Protein AF-A0A2C9D2W1-F1 (afdb_monomer)

Mean predicted aligned error: 13.31 Å

pLDDT: mean 81.54, std 17.99, range [37.81, 98.38]

Organism: NCBI:txid1482074

Secondary structure (DSSP, 8-state):
-----GGGBS-SB-TTT-SBPEEEEEEEETTEEEEESSHHHHHHHHHHHHHHHHHHHS-GGG----PPPPGGGS--------TT---------

Nearest PDB structures (foldseek):
  7d0o-assembly1_A  TM=4.968E-01  e=2.466E+00  Homo sapiens
  2d8x-assembly1_A  TM=4.164E-01  e=2.300E+00  Homo sapiens
  9ewy-assembly1_A  TM=3.722E-01  e=9.289E+00  Homo sapiens

Structure (mmCIF, N/CA/C/O backbone):
data_AF-A0A2C9D2W1-F1
#
_entry.id   AF-A0A2C9D2W1-F1
#
loop_
_atom_site.group_PDB
_atom_site.id
_atom_site.type_symbol
_atom_site.label_atom_id
_atom_site.label_alt_id
_atom_site.label_comp_id
_atom_site.label_asym_id
_atom_site.label_entity_id
_atom_site.label_seq_id
_atom_site.pdbx_PDB_ins_code
_atom_site.Cartn_x
_atom_site.Cartn_y
_atom_site.Cartn_z
_atom_site.occupancy
_atom_site.B_iso_or_equiv
_atom_site.auth_seq_id
_atom_site.auth_comp_id
_atom_site.auth_asym_id
_atom_site.auth_atom_id
_atom_site.pdbx_PDB_model_num
ATOM 1 N N . MET A 1 1 ? 3.628 -14.821 12.376 1.00 54.53 1 MET A N 1
ATOM 2 C CA . MET A 1 1 ? 3.973 -13.548 11.712 1.00 54.53 1 MET A CA 1
ATOM 3 C C . MET A 1 1 ? 3.935 -13.804 10.215 1.00 54.53 1 MET A C 1
ATOM 5 O O . ME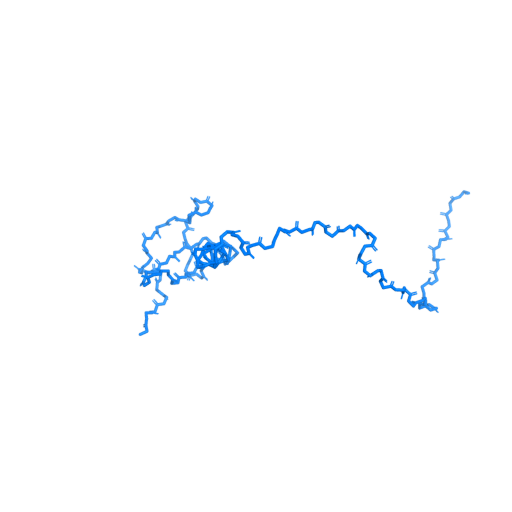T A 1 1 ? 4.773 -14.576 9.762 1.00 54.53 1 MET A O 1
ATOM 9 N N . PRO A 1 2 ? 2.945 -13.287 9.470 1.00 65.19 2 PRO A N 1
ATOM 10 C CA . PRO A 1 2 ? 2.946 -13.419 8.017 1.00 65.19 2 PRO A CA 1
ATOM 11 C C . PRO A 1 2 ? 4.155 -12.666 7.451 1.00 65.19 2 PRO A C 1
ATOM 13 O O . PRO A 1 2 ? 4.387 -11.503 7.784 1.00 65.19 2 PRO A O 1
ATOM 16 N N . ARG A 1 3 ? 4.973 -13.369 6.668 1.00 81.62 3 ARG A N 1
ATOM 17 C CA . ARG A 1 3 ? 6.144 -12.807 5.991 1.00 81.62 3 ARG A CA 1
ATOM 18 C C . ARG A 1 3 ? 5.666 -12.123 4.715 1.00 81.62 3 ARG A C 1
ATOM 20 O O . ARG A 1 3 ? 4.861 -12.698 3.992 1.00 81.62 3 ARG A O 1
ATOM 27 N N . LEU A 1 4 ? 6.167 -10.918 4.445 1.00 88.12 4 LEU A N 1
ATOM 28 C CA . LEU A 1 4 ? 5.982 -10.283 3.143 1.00 88.12 4 LEU A CA 1
ATOM 29 C C . LEU A 1 4 ? 6.814 -11.068 2.128 1.00 88.12 4 LEU A C 1
ATOM 31 O O . LEU A 1 4 ? 8.039 -10.952 2.100 1.00 88.12 4 LEU A O 1
ATOM 35 N N . ASP A 1 5 ? 6.138 -11.931 1.381 1.00 91.88 5 ASP A N 1
ATOM 36 C CA . ASP A 1 5 ? 6.720 -12.748 0.327 1.00 91.88 5 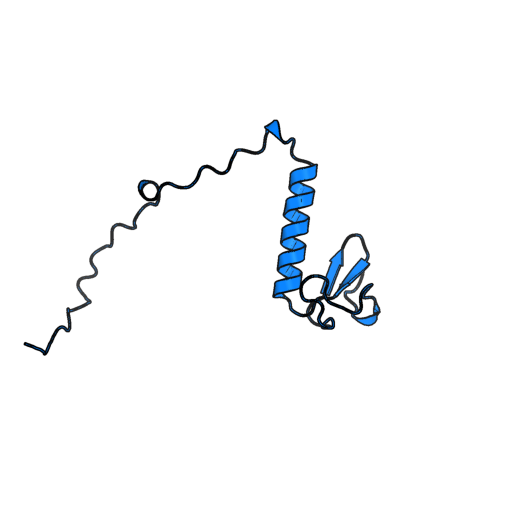ASP A CA 1
ATOM 37 C C . ASP A 1 5 ? 6.061 -12.378 -0.998 1.00 91.88 5 ASP A C 1
ATOM 39 O O . ASP A 1 5 ? 4.836 -12.322 -1.105 1.00 91.88 5 ASP A O 1
ATOM 43 N N . PHE A 1 6 ? 6.888 -12.130 -2.007 1.00 93.75 6 PHE A N 1
ATOM 44 C CA . PHE A 1 6 ? 6.427 -11.814 -3.348 1.00 93.75 6 PHE A CA 1
ATOM 45 C C . PHE A 1 6 ? 5.616 -12.968 -3.943 1.00 93.75 6 PHE A C 1
ATOM 47 O O . PHE A 1 6 ? 4.585 -12.734 -4.564 1.00 93.75 6 PHE A O 1
ATOM 54 N N . ALA A 1 7 ? 6.014 -14.215 -3.674 1.00 93.44 7 ALA A N 1
ATOM 55 C CA . ALA A 1 7 ? 5.293 -15.396 -4.146 1.00 93.44 7 ALA A CA 1
ATOM 56 C C . ALA A 1 7 ? 3.905 -15.562 -3.500 1.00 93.44 7 ALA A C 1
ATOM 58 O O . ALA A 1 7 ? 3.069 -16.292 -4.026 1.00 93.44 7 ALA A O 1
ATOM 59 N N . ALA A 1 8 ? 3.657 -14.890 -2.373 1.00 93.62 8 ALA A N 1
ATOM 60 C CA . ALA A 1 8 ? 2.370 -14.889 -1.687 1.00 93.62 8 ALA A CA 1
ATOM 61 C C . ALA A 1 8 ? 1.463 -13.721 -2.115 1.00 93.62 8 ALA A C 1
ATOM 63 O O . ALA A 1 8 ? 0.397 -13.543 -1.526 1.00 93.62 8 ALA A O 1
ATOM 64 N N . CYS A 1 9 ? 1.873 -12.905 -3.096 1.00 95.69 9 CYS A N 1
ATOM 65 C CA . CYS A 1 9 ? 1.045 -11.808 -3.585 1.00 95.69 9 CYS A CA 1
ATOM 66 C C . CYS A 1 9 ? -0.249 -12.342 -4.196 1.00 95.69 9 CYS A C 1
ATOM 68 O O . CYS A 1 9 ? -0.228 -13.165 -5.106 1.00 95.69 9 CYS A O 1
ATOM 70 N N . ILE A 1 10 ? -1.382 -11.806 -3.749 1.00 96.88 10 ILE A N 1
ATOM 71 C CA . ILE A 1 10 ? -2.697 -12.151 -4.303 1.00 96.88 10 ILE A CA 1
ATOM 72 C C . ILE A 1 10 ? -2.939 -11.545 -5.694 1.00 96.88 10 ILE A C 1
ATOM 74 O O . ILE A 1 10 ? -3.987 -11.773 -6.296 1.00 96.88 10 ILE A O 1
ATOM 78 N N . ASN A 1 11 ? -2.015 -10.712 -6.179 1.00 97.00 11 ASN A N 1
ATOM 79 C CA . ASN A 1 11 ? -2.138 -9.963 -7.419 1.00 97.00 11 ASN A CA 1
ATOM 80 C C . ASN A 1 11 ? -0.814 -9.905 -8.194 1.00 97.00 11 ASN A C 1
ATOM 82 O O . ASN A 1 11 ? 0.238 -9.638 -7.618 1.00 97.00 11 ASN A O 1
ATOM 86 N N . ASP A 1 12 ? -0.908 -10.038 -9.519 1.00 97.62 12 ASP A N 1
ATOM 87 C CA . ASP A 1 12 ? 0.234 -9.918 -10.443 1.00 97.62 12 ASP A CA 1
ATOM 88 C C . ASP A 1 12 ? 0.479 -8.472 -10.908 1.00 97.62 12 ASP A C 1
ATOM 90 O O . ASP A 1 12 ? 1.556 -8.106 -11.385 1.00 97.62 12 ASP A O 1
ATOM 94 N N . VAL A 1 13 ? -0.547 -7.628 -10.790 1.00 98.00 13 VAL A N 1
ATOM 95 C CA . VAL A 1 13 ? -0.575 -6.268 -11.332 1.00 98.00 13 VAL A CA 1
ATOM 96 C C . VAL A 1 13 ? -0.955 -5.278 -10.237 1.00 98.00 13 VAL A C 1
ATOM 98 O O . VAL A 1 13 ? -1.850 -5.531 -9.429 1.00 98.00 13 VAL A O 1
ATOM 101 N N . CYS A 1 14 ? -0.275 -4.132 -10.211 1.00 97.62 14 CYS A N 1
ATOM 102 C CA . CYS A 1 14 ? -0.505 -3.062 -9.256 1.00 97.62 14 CYS A CA 1
ATOM 103 C C . CYS A 1 14 ? -1.927 -2.492 -9.4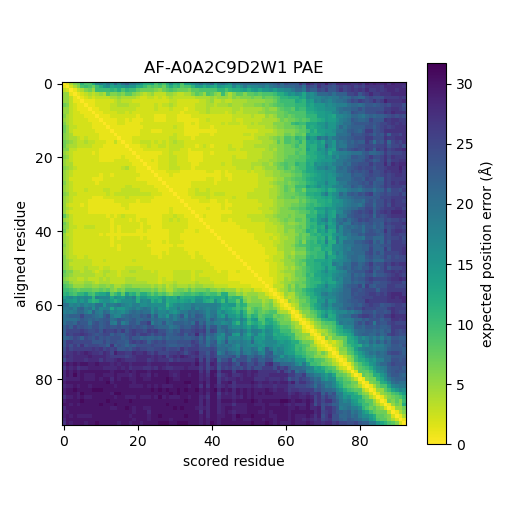12 1.00 97.62 14 CYS A C 1
ATOM 105 O O . CYS A 1 14 ? -2.279 -2.033 -10.501 1.00 97.62 14 CYS A O 1
ATOM 107 N N . PRO A 1 15 ? -2.719 -2.421 -8.327 1.00 96.31 15 PRO A N 1
ATOM 108 C CA . PRO A 1 15 ? -4.102 -1.946 -8.385 1.00 96.31 15 PRO A CA 1
ATOM 109 C C . PRO A 1 15 ? -4.231 -0.441 -8.669 1.00 96.31 15 PRO A C 1
ATOM 111 O O . PRO A 1 15 ? -5.321 0.019 -8.992 1.00 96.31 15 PRO A O 1
ATOM 114 N N . ILE A 1 16 ? -3.142 0.329 -8.539 1.00 95.69 16 ILE A N 1
ATOM 115 C CA . ILE A 1 16 ? -3.139 1.777 -8.797 1.00 95.69 16 ILE A CA 1
ATOM 116 C C . ILE A 1 16 ? -2.717 2.086 -10.236 1.00 95.69 16 ILE A C 1
ATOM 118 O O . ILE A 1 16 ? -3.407 2.831 -10.924 1.00 95.69 16 ILE A O 1
ATOM 122 N N . SER A 1 17 ? -1.592 1.530 -10.700 1.00 96.56 17 SER A N 1
ATOM 123 C CA . SER A 1 17 ? -1.030 1.867 -12.017 1.00 96.56 17 SER A CA 1
ATOM 124 C C . SER A 1 17 ? -1.366 0.887 -13.135 1.00 96.56 17 SER A C 1
ATOM 126 O O . SER A 1 17 ? -1.198 1.235 -14.302 1.00 96.56 17 SER A O 1
ATOM 128 N N . GLY A 1 18 ? -1.785 -0.341 -12.817 1.00 97.00 18 GLY A N 1
ATOM 129 C CA . GLY A 1 18 ? -1.970 -1.397 -13.813 1.00 97.00 18 GLY A CA 1
ATOM 130 C C . GLY A 1 18 ? -0.663 -2.002 -14.349 1.00 97.00 18 GLY A C 1
ATOM 131 O O . GLY A 1 18 ? -0.699 -2.765 -15.311 1.00 97.00 18 GLY A O 1
ATOM 132 N N . ARG A 1 19 ? 0.495 -1.683 -13.751 1.00 97.31 19 ARG A N 1
ATOM 133 C CA . ARG A 1 19 ? 1.811 -2.252 -14.112 1.00 97.31 19 ARG A CA 1
ATOM 134 C C . ARG A 1 19 ? 2.187 -3.440 -13.216 1.00 97.31 19 ARG A C 1
ATOM 136 O O . ARG A 1 19 ? 1.621 -3.547 -12.128 1.00 97.31 19 ARG A O 1
ATOM 143 N N . PRO A 1 20 ? 3.114 -4.325 -13.631 1.00 98.00 20 PRO A N 1
ATOM 144 C CA . PRO A 1 20 ? 3.527 -5.474 -12.825 1.00 98.00 20 PRO A CA 1
ATOM 145 C C . PRO A 1 20 ? 3.986 -5.086 -11.416 1.00 98.00 20 PRO A C 1
ATOM 147 O O . PRO A 1 20 ? 4.547 -4.007 -11.203 1.00 98.00 20 PRO A O 1
ATOM 150 N N . VAL A 1 21 ? 3.734 -5.968 -10.454 1.00 97.62 21 VAL A N 1
ATOM 151 C CA . VAL A 1 21 ? 4.145 -5.764 -9.061 1.00 97.62 21 VAL A CA 1
ATOM 152 C C . VAL A 1 21 ? 5.657 -5.932 -8.876 1.00 97.62 21 VAL A C 1
ATOM 154 O O . VAL A 1 21 ? 6.307 -6.695 -9.587 1.00 97.62 21 VAL A O 1
ATOM 157 N N . SER A 1 22 ? 6.214 -5.224 -7.895 1.00 96.62 22 SER A N 1
ATOM 158 C CA . SER A 1 22 ? 7.621 -5.285 -7.499 1.00 96.62 22 SER A CA 1
ATOM 159 C C . SER A 1 22 ? 7.776 -5.991 -6.144 1.00 96.62 22 SER A C 1
ATOM 161 O O . SER A 1 22 ? 6.977 -5.736 -5.235 1.00 96.62 22 SER A O 1
ATOM 163 N N . PRO A 1 23 ? 8.816 -6.828 -5.954 1.00 95.50 23 PRO A N 1
ATOM 164 C CA . PRO A 1 23 ? 9.098 -7.483 -4.674 1.00 95.50 23 PRO A CA 1
ATOM 165 C C . PRO A 1 23 ? 9.437 -6.506 -3.539 1.00 95.50 23 PRO A C 1
ATOM 167 O O . PRO A 1 23 ? 9.286 -6.860 -2.372 1.00 95.50 23 PRO A O 1
ATOM 170 N N . ASP A 1 24 ? 9.835 -5.272 -3.856 1.00 95.75 24 ASP A N 1
ATOM 171 C CA . ASP A 1 24 ? 10.194 -4.253 -2.858 1.00 95.75 24 ASP A CA 1
ATOM 172 C C . ASP A 1 24 ? 8.987 -3.435 -2.365 1.00 95.75 24 ASP A C 1
ATOM 174 O O . ASP A 1 24 ? 9.078 -2.671 -1.399 1.00 95.75 24 ASP A O 1
ATOM 178 N N . ALA A 1 25 ? 7.833 -3.577 -3.018 1.00 97.06 25 ALA A N 1
ATOM 179 C CA . ALA A 1 25 ? 6.648 -2.767 -2.772 1.00 97.06 25 ALA A CA 1
ATOM 180 C C . ALA A 1 25 ? 5.456 -3.644 -2.369 1.00 97.06 25 ALA A C 1
ATOM 182 O O . ALA A 1 25 ? 4.430 -3.679 -3.041 1.00 97.06 25 ALA A O 1
ATOM 183 N N . LEU A 1 26 ? 5.598 -4.341 -1.238 1.00 97.25 26 LEU A N 1
ATOM 184 C CA . LEU A 1 26 ? 4.581 -5.236 -0.677 1.00 97.25 26 LEU A CA 1
ATOM 185 C C . LEU A 1 26 ? 3.930 -4.652 0.577 1.00 97.25 26 LEU A C 1
ATOM 187 O O . LEU A 1 26 ? 4.590 -3.973 1.370 1.00 97.25 26 LEU A O 1
ATOM 191 N N . ALA A 1 27 ? 2.653 -4.959 0.791 1.00 96.69 27 ALA A N 1
ATOM 192 C CA . ALA A 1 27 ? 1.943 -4.674 2.034 1.00 96.69 27 ALA A CA 1
ATOM 193 C C . ALA A 1 27 ? 1.076 -5.857 2.469 1.00 96.69 27 ALA A C 1
ATOM 195 O O . ALA A 1 27 ? 0.561 -6.602 1.641 1.00 96.69 27 ALA A O 1
ATOM 196 N N . LEU A 1 28 ? 0.878 -5.990 3.781 1.00 95.75 28 LEU A N 1
ATOM 197 C CA . LEU A 1 28 ? -0.095 -6.921 4.336 1.00 95.75 28 LEU A CA 1
ATOM 198 C C . LEU A 1 28 ? -1.448 -6.214 4.472 1.00 95.75 28 LEU A C 1
ATOM 200 O O . LEU A 1 28 ? -1.553 -5.196 5.157 1.00 95.75 28 LEU A O 1
ATOM 204 N N . TYR A 1 29 ? -2.489 -6.767 3.863 1.00 94.94 29 TYR A N 1
ATOM 205 C CA . TYR A 1 29 ? -3.851 -6.259 3.945 1.00 94.94 29 TYR A CA 1
ATOM 206 C C . TYR A 1 29 ? -4.807 -7.388 4.318 1.00 94.94 29 TYR A C 1
ATOM 208 O O . TYR A 1 29 ? -4.956 -8.358 3.586 1.00 94.94 29 TYR A O 1
ATOM 216 N N . ARG A 1 30 ? -5.457 -7.270 5.485 1.00 93.25 30 ARG A N 1
ATOM 217 C CA . ARG A 1 30 ? -6.419 -8.266 6.005 1.00 93.25 30 ARG A CA 1
ATOM 218 C C . ARG A 1 30 ? -5.892 -9.714 6.024 1.00 93.25 30 ARG A C 1
ATOM 220 O O . ARG A 1 30 ? -6.666 -10.649 5.881 1.00 93.25 30 ARG A O 1
ATOM 227 N N . GLY A 1 31 ? -4.590 -9.883 6.258 1.00 94.00 31 GLY A N 1
ATOM 228 C CA . GLY A 1 31 ? -3.924 -11.190 6.316 1.00 94.00 31 GLY A CA 1
ATOM 229 C C . GLY A 1 31 ? -3.303 -11.649 4.996 1.00 94.00 31 GLY A C 1
ATOM 230 O O . GLY A 1 31 ? -2.506 -12.579 5.017 1.00 94.00 31 GLY A O 1
ATOM 231 N N . GLU A 1 32 ? -3.587 -10.955 3.897 1.00 95.44 32 GLU A N 1
ATOM 232 C CA . GLU A 1 32 ? -3.084 -11.267 2.560 1.00 95.44 32 GLU A CA 1
ATOM 233 C C . GLU A 1 32 ? -1.935 -10.338 2.161 1.00 95.44 32 GLU A C 1
ATOM 235 O O . GLU A 1 32 ? -1.875 -9.187 2.606 1.00 95.44 32 GLU A O 1
ATOM 240 N N . VAL A 1 33 ? -1.025 -10.812 1.308 1.00 96.81 33 VAL A N 1
ATOM 241 C CA . VAL A 1 33 ? 0.049 -9.978 0.747 1.00 96.81 33 VAL A CA 1
ATOM 242 C C . VAL A 1 33 ? -0.435 -9.348 -0.555 1.00 96.81 33 VAL A C 1
ATOM 244 O O . VAL A 1 33 ? -0.881 -10.042 -1.463 1.00 96.81 33 VAL A O 1
ATOM 247 N N . VAL A 1 34 ? -0.331 -8.025 -0.656 1.00 97.38 34 VAL A 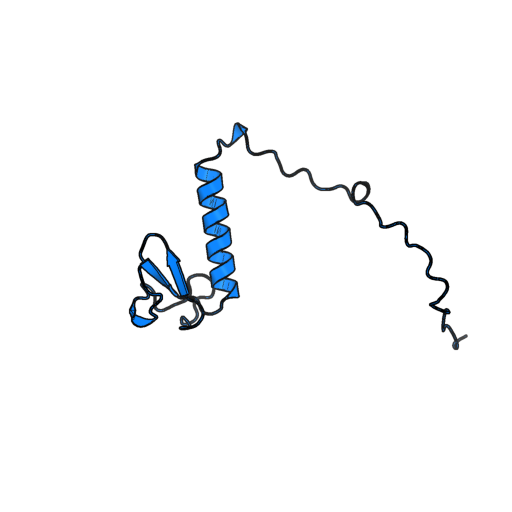N 1
ATOM 248 C CA . VAL A 1 34 ? -0.679 -7.249 -1.852 1.00 97.38 34 VAL A CA 1
ATOM 249 C C . VAL A 1 34 ? 0.579 -6.590 -2.401 1.00 97.38 34 VAL A C 1
ATOM 251 O O . VAL A 1 34 ? 1.310 -5.922 -1.661 1.00 97.38 34 VAL A O 1
ATOM 254 N N . GLY A 1 35 ? 0.815 -6.766 -3.699 1.00 97.75 35 GLY A N 1
ATOM 255 C CA . GLY A 1 35 ? 1.944 -6.186 -4.415 1.00 97.75 35 GLY A CA 1
ATOM 256 C C . GLY A 1 35 ? 1.608 -4.868 -5.110 1.00 97.75 35 GLY A C 1
ATOM 257 O O . GLY A 1 35 ? 0.498 -4.657 -5.611 1.00 97.75 35 GLY A O 1
ATOM 258 N N . PHE A 1 36 ? 2.600 -3.985 -5.189 1.00 98.38 36 PHE A N 1
ATOM 259 C CA . PHE A 1 36 ? 2.540 -2.706 -5.888 1.00 98.38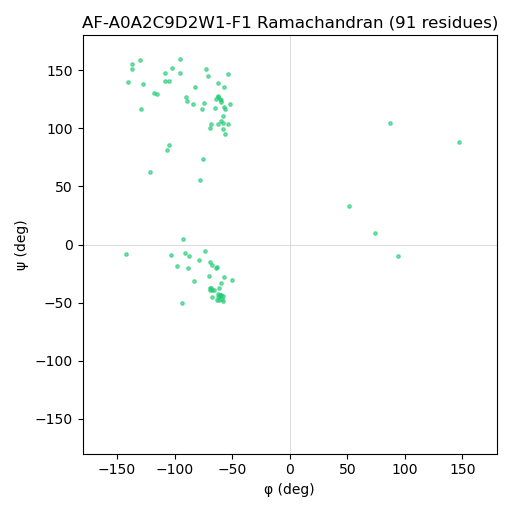 36 PHE A CA 1
ATOM 260 C C . PHE A 1 36 ? 3.749 -2.551 -6.798 1.00 98.38 36 PHE A C 1
ATOM 262 O O . PHE A 1 36 ? 4.776 -3.188 -6.611 1.00 98.38 36 PHE A O 1
ATOM 269 N N . GLU A 1 37 ? 3.638 -1.684 -7.796 1.00 97.75 37 GLU A N 1
ATOM 270 C CA . GLU A 1 37 ? 4.774 -1.368 -8.661 1.00 97.75 37 GLU A CA 1
ATOM 271 C C . GLU A 1 37 ? 5.855 -0.571 -7.905 1.00 97.75 37 GLU A C 1
ATOM 273 O O . GLU A 1 37 ? 7.047 -0.795 -8.089 1.00 97.75 37 GLU A O 1
ATOM 278 N N . THR A 1 38 ? 5.441 0.364 -7.042 1.00 97.88 38 THR A N 1
ATOM 279 C CA . THR A 1 38 ? 6.336 1.254 -6.292 1.00 97.88 38 THR A CA 1
ATOM 280 C C . THR A 1 38 ? 5.893 1.382 -4.839 1.00 97.88 38 THR A C 1
ATOM 282 O O . THR A 1 38 ? 4.710 1.239 -4.512 1.00 97.88 38 THR A O 1
ATOM 285 N N . THR A 1 39 ? 6.837 1.715 -3.957 1.00 97.94 39 THR A N 1
ATOM 286 C CA . THR A 1 39 ? 6.543 2.026 -2.550 1.00 97.94 39 THR A CA 1
ATOM 287 C C . THR A 1 39 ? 5.587 3.211 -2.416 1.00 97.94 39 THR A C 1
ATOM 289 O O . THR A 1 39 ? 4.722 3.185 -1.551 1.00 97.94 39 THR A O 1
ATOM 292 N N . GLY A 1 40 ? 5.645 4.190 -3.325 1.00 98.25 40 GLY A N 1
ATOM 293 C CA . GLY A 1 40 ? 4.689 5.302 -3.361 1.00 98.25 40 GLY A CA 1
ATOM 294 C C . GLY A 1 40 ? 3.239 4.847 -3.563 1.00 98.25 40 GLY A C 1
ATOM 295 O O . GLY A 1 40 ? 2.351 5.289 -2.838 1.00 98.25 40 GLY A O 1
ATOM 296 N N . HIS A 1 41 ? 2.986 3.912 -4.487 1.00 98.19 41 HIS A N 1
ATOM 297 C CA . HIS A 1 41 ? 1.647 3.338 -4.672 1.00 98.19 41 HIS A CA 1
ATOM 298 C C . HIS A 1 41 ? 1.208 2.493 -3.468 1.00 98.19 41 HIS A C 1
ATOM 300 O O . HIS A 1 41 ? 0.051 2.574 -3.052 1.00 98.19 41 HIS A O 1
ATOM 306 N N . ARG A 1 42 ? 2.127 1.726 -2.867 1.00 97.94 42 ARG A N 1
ATOM 307 C CA . ARG A 1 42 ? 1.860 0.998 -1.617 1.00 97.94 42 ARG A CA 1
ATOM 308 C C . ARG A 1 42 ? 1.426 1.957 -0.505 1.00 97.94 42 ARG A C 1
ATOM 310 O O . ARG A 1 42 ? 0.416 1.723 0.154 1.00 97.94 42 ARG A O 1
ATOM 317 N N . ASP A 1 43 ? 2.165 3.042 -0.309 1.00 97.94 43 ASP A N 1
ATOM 318 C CA . ASP A 1 43 ? 1.916 4.001 0.767 1.00 97.94 43 ASP A CA 1
ATOM 319 C C . ASP A 1 43 ? 0.611 4.775 0.531 1.00 97.94 43 ASP A C 1
ATOM 321 O O . ASP A 1 43 ? -0.165 4.979 1.466 1.00 97.94 43 ASP A O 1
ATOM 325 N N . GLN A 1 44 ? 0.304 5.115 -0.725 1.00 97.56 44 GLN A N 1
ATOM 326 C CA . GLN A 1 44 ? -0.986 5.692 -1.107 1.00 97.56 44 GLN A CA 1
ATOM 327 C C . GLN A 1 44 ? -2.152 4.752 -0.773 1.00 97.56 44 GLN A C 1
ATOM 329 O O . GLN A 1 44 ? -3.169 5.196 -0.235 1.00 97.56 44 GLN A O 1
ATOM 334 N N . PHE A 1 45 ? -2.010 3.455 -1.053 1.00 97.44 45 PHE A N 1
ATOM 335 C CA . PHE A 1 45 ? -3.009 2.455 -0.690 1.00 97.44 45 PHE A CA 1
ATOM 336 C C . PHE A 1 45 ? -3.189 2.353 0.830 1.00 97.44 45 PHE A C 1
ATOM 338 O O . PHE A 1 45 ? -4.318 2.416 1.315 1.00 97.44 45 PHE A O 1
ATOM 345 N N . LEU A 1 46 ? -2.098 2.260 1.597 1.00 96.94 46 LEU A N 1
ATOM 346 C CA . LEU A 1 46 ? -2.158 2.191 3.061 1.00 96.94 46 LEU A CA 1
ATOM 347 C C . LEU A 1 46 ? -2.826 3.434 3.663 1.00 96.94 46 LEU A C 1
ATOM 349 O O . LEU A 1 46 ? -3.689 3.307 4.532 1.00 96.94 46 LEU A O 1
ATOM 353 N N . ALA A 1 47 ? -2.487 4.625 3.165 1.00 97.06 47 ALA A N 1
ATOM 354 C CA . ALA A 1 47 ? -3.121 5.871 3.581 1.00 97.06 47 ALA A CA 1
ATOM 355 C C . ALA A 1 47 ? -4.631 5.868 3.289 1.00 97.06 47 ALA A C 1
ATOM 357 O O . ALA A 1 47 ? -5.423 6.245 4.153 1.00 97.06 47 ALA A O 1
ATOM 358 N N . ALA A 1 48 ? -5.043 5.391 2.111 1.00 96.56 48 ALA A N 1
ATOM 359 C CA . ALA A 1 48 ? -6.455 5.277 1.757 1.00 96.56 48 ALA A CA 1
ATOM 360 C C . ALA A 1 48 ? -7.204 4.307 2.688 1.00 96.56 48 ALA A C 1
ATOM 362 O O . ALA A 1 48 ? -8.269 4.655 3.197 1.00 96.56 48 ALA A O 1
ATOM 363 N N . ILE A 1 49 ? -6.633 3.132 2.983 1.00 96.00 49 ILE A N 1
ATOM 364 C CA . ILE A 1 49 ? -7.214 2.179 3.942 1.00 96.00 49 ILE A CA 1
ATOM 365 C C . ILE A 1 49 ? -7.378 2.821 5.320 1.00 96.00 49 ILE A C 1
ATOM 367 O O . ILE A 1 49 ? -8.459 2.738 5.900 1.00 96.00 49 ILE A O 1
ATOM 371 N N . LEU A 1 50 ? -6.348 3.504 5.827 1.00 94.19 50 LEU A N 1
ATOM 372 C CA . LEU A 1 50 ? -6.423 4.205 7.110 1.00 94.19 50 LEU A CA 1
ATOM 373 C C . LEU A 1 50 ? -7.542 5.250 7.119 1.00 94.19 50 LEU A C 1
ATOM 375 O O . LEU A 1 50 ? -8.311 5.304 8.080 1.00 94.19 50 LEU A O 1
ATOM 379 N N . MET A 1 51 ? -7.679 6.045 6.053 1.00 91.88 51 MET A N 1
ATOM 380 C CA . MET A 1 51 ? -8.764 7.021 5.931 1.00 91.88 51 MET A CA 1
ATOM 381 C C . MET A 1 51 ? -10.139 6.348 5.944 1.00 91.88 51 MET A C 1
ATOM 383 O O . MET A 1 51 ? -11.021 6.778 6.688 1.00 91.88 51 MET A O 1
ATOM 387 N N . PHE A 1 52 ? -10.328 5.286 5.159 1.00 92.06 52 PHE A N 1
ATOM 388 C CA . PHE A 1 52 ? -11.616 4.601 5.065 1.00 92.06 52 PHE A CA 1
ATOM 389 C C . PHE A 1 52 ? -11.998 3.897 6.366 1.00 92.06 52 PHE A C 1
ATOM 391 O O . PHE A 1 52 ? -13.129 4.051 6.822 1.00 92.06 52 PHE A O 1
ATOM 398 N N . GLU A 1 53 ? -11.079 3.169 6.999 1.00 93.38 53 GLU A N 1
ATOM 399 C CA . GLU A 1 53 ? -11.353 2.485 8.268 1.00 93.38 53 GLU A CA 1
ATOM 400 C C . GLU A 1 53 ? -11.613 3.500 9.397 1.00 93.38 53 GLU A C 1
ATOM 402 O O . GLU A 1 53 ? -12.562 3.341 10.167 1.00 93.38 53 GLU A O 1
ATOM 407 N N . SER A 1 54 ? -10.876 4.617 9.432 1.00 90.00 54 SER A N 1
ATOM 408 C CA . SER A 1 54 ? -11.145 5.708 10.386 1.00 90.00 54 SER A CA 1
ATOM 409 C C . SER A 1 54 ? -12.531 6.326 10.176 1.00 90.00 54 SER A C 1
ATOM 411 O O . SER A 1 54 ? -13.260 6.579 11.138 1.00 90.00 54 SER A O 1
ATOM 413 N N . ALA A 1 55 ? -12.926 6.540 8.918 1.00 89.44 55 ALA A N 1
ATOM 414 C CA . ALA A 1 55 ? -14.238 7.076 8.566 1.00 89.44 55 ALA A CA 1
ATOM 415 C C . ALA A 1 55 ? -15.386 6.091 8.839 1.00 89.44 55 ALA A C 1
ATOM 417 O O . ALA A 1 55 ? -16.504 6.526 9.092 1.00 89.44 55 ALA A O 1
ATOM 418 N N . ARG A 1 56 ? -15.136 4.775 8.814 1.00 90.06 56 ARG A N 1
ATOM 419 C CA . ARG A 1 56 ? -16.140 3.759 9.173 1.00 90.06 56 ARG A CA 1
ATOM 420 C C . ARG A 1 56 ? -16.472 3.765 10.663 1.00 90.06 56 ARG A C 1
ATOM 422 O 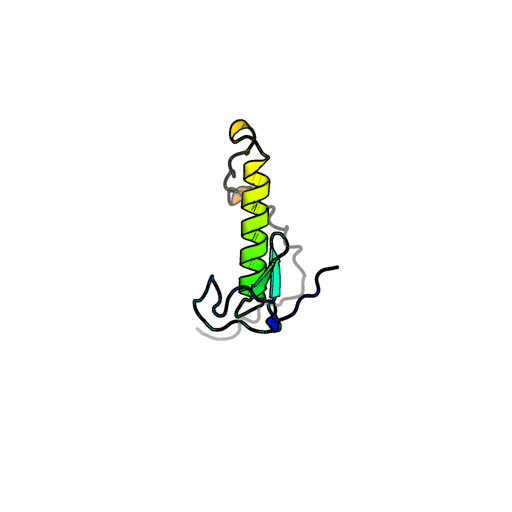O . ARG A 1 56 ? -17.621 3.525 11.019 1.00 90.06 56 ARG A O 1
ATOM 429 N N . ILE A 1 57 ? -15.476 3.999 11.517 1.00 89.06 57 ILE A N 1
ATOM 430 C CA . ILE A 1 57 ? -15.645 4.009 12.980 1.00 89.06 57 ILE A CA 1
ATOM 431 C C . ILE A 1 57 ? -16.165 5.374 13.456 1.00 89.06 57 ILE A C 1
ATOM 433 O O . ILE A 1 57 ? -16.912 5.453 14.429 1.00 89.06 57 ILE A O 1
ATOM 437 N N . THR A 1 58 ? -15.800 6.452 12.758 1.00 80.62 58 THR A N 1
ATOM 438 C CA . THR A 1 58 ? -16.212 7.813 13.116 1.00 80.62 58 THR A CA 1
ATOM 439 C C . THR A 1 58 ? -17.603 8.122 12.553 1.00 80.62 58 THR A C 1
ATOM 441 O O . THR A 1 58 ? -17.780 8.121 11.334 1.00 80.62 58 THR A O 1
ATOM 444 N N . PRO A 1 59 ? -18.607 8.451 13.384 1.00 77.62 59 PRO A N 1
ATOM 445 C CA . PRO A 1 59 ? -19.911 8.848 12.874 1.00 77.62 59 PRO A CA 1
ATOM 446 C C . PRO A 1 59 ? -19.785 10.131 12.046 1.00 77.62 59 PRO A C 1
ATOM 448 O O . PRO A 1 59 ? -19.088 11.075 12.420 1.00 77.62 59 PRO A O 1
ATOM 451 N N . ARG A 1 60 ? -20.501 10.197 10.916 1.00 73.88 60 ARG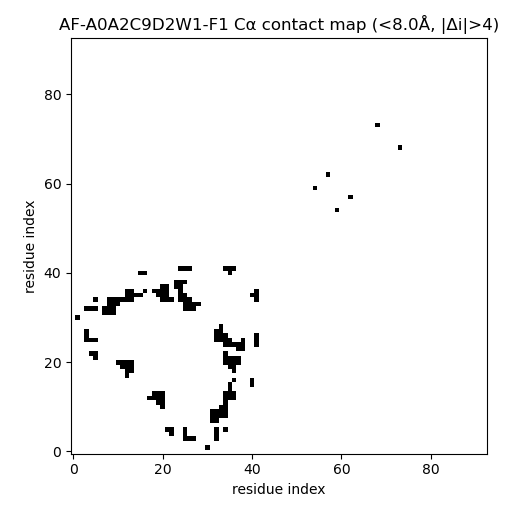 A N 1
ATOM 452 C CA . ARG A 1 60 ? -20.447 11.341 9.986 1.00 73.88 60 ARG A CA 1
ATOM 453 C C . ARG A 1 60 ? -20.791 12.677 10.654 1.00 73.88 60 ARG A C 1
ATOM 455 O O . ARG A 1 60 ? -20.290 13.709 10.224 1.00 73.88 60 ARG A O 1
ATOM 462 N N . SER A 1 61 ? -21.600 12.652 11.713 1.00 73.56 61 SER A N 1
ATOM 463 C CA . SER A 1 61 ? -21.932 13.822 12.536 1.00 73.56 61 SER A CA 1
ATOM 464 C C . SER A 1 61 ? -20.732 14.422 13.280 1.00 73.56 61 SER A C 1
ATOM 466 O O . SER A 1 61 ? -20.786 15.583 13.671 1.00 73.56 61 SER A O 1
ATOM 468 N N . GLN A 1 62 ? -19.655 13.657 13.472 1.00 69.88 62 GLN A N 1
ATOM 469 C CA . GLN A 1 62 ? -18.470 14.053 14.234 1.00 69.88 62 GLN A CA 1
ATOM 470 C C . GLN A 1 62 ? -17.278 14.437 13.344 1.00 69.88 62 GLN A C 1
ATOM 472 O O . GLN A 1 62 ? -16.289 14.987 13.834 1.00 69.88 62 GLN A O 1
ATOM 477 N N . VAL A 1 63 ? -17.365 14.204 12.030 1.00 68.88 63 VAL A N 1
ATOM 478 C CA . VAL A 1 63 ? -16.363 14.691 11.078 1.00 68.88 63 VAL A CA 1
ATOM 479 C C . VAL A 1 63 ? -16.475 16.213 11.020 1.00 68.88 63 VAL A C 1
ATOM 481 O O . VAL A 1 63 ? -17.404 16.757 10.422 1.00 68.88 63 VAL A O 1
ATOM 484 N N . ARG A 1 64 ? -15.536 16.919 11.660 1.00 67.50 64 ARG A N 1
ATOM 485 C CA . ARG A 1 64 ? -15.440 18.375 11.520 1.00 67.50 64 ARG A CA 1
ATOM 486 C C . ARG A 1 64 ? -15.185 18.676 10.040 1.00 67.50 64 ARG A C 1
ATOM 488 O O . ARG A 1 64 ? -14.235 18.117 9.488 1.00 67.50 64 ARG A O 1
ATOM 495 N N . PRO A 1 65 ? -16.000 19.517 9.382 1.00 63.47 65 PRO A N 1
ATOM 496 C CA . PRO A 1 65 ? -15.717 19.904 8.011 1.00 63.47 65 PRO A CA 1
ATOM 497 C C . PRO A 1 65 ? -14.324 20.531 7.968 1.00 63.47 65 PRO A C 1
ATOM 499 O O . PRO A 1 65 ? -13.975 21.331 8.839 1.00 63.47 65 PRO A O 1
ATOM 502 N N . HIS A 1 66 ? -13.524 20.148 6.972 1.00 67.94 66 HIS A N 1
ATOM 503 C CA . HIS A 1 66 ? -12.271 20.836 6.706 1.00 67.94 66 HIS A CA 1
ATOM 504 C C . HIS A 1 66 ? -12.606 22.300 6.408 1.00 67.94 66 HIS A C 1
ATOM 506 O O . HIS A 1 66 ? -13.174 22.618 5.362 1.00 67.94 66 HIS A O 1
ATOM 512 N N . VAL A 1 67 ? -12.313 23.186 7.359 1.00 69.69 67 VAL A N 1
ATOM 513 C CA . VAL A 1 67 ? -12.394 24.625 7.133 1.00 69.69 67 VAL A CA 1
ATOM 514 C C . VAL A 1 67 ? -11.184 24.975 6.271 1.00 69.69 67 VAL A C 1
ATOM 516 O O . VAL A 1 67 ? -10.062 24.699 6.697 1.00 69.69 67 VAL A O 1
ATOM 519 N N . PRO A 1 68 ? -11.370 25.555 5.071 1.00 67.62 68 PRO A N 1
ATOM 520 C CA . PRO A 1 68 ? -10.234 25.985 4.276 1.00 67.62 68 PRO A CA 1
ATOM 521 C C . PRO A 1 68 ? -9.452 27.012 5.088 1.00 67.62 68 PRO A C 1
ATOM 523 O O . PRO A 1 68 ? -10.030 28.026 5.496 1.00 67.62 68 PRO A O 1
ATOM 526 N N . ILE A 1 69 ? -8.161 26.762 5.301 1.00 65.12 69 ILE A N 1
ATOM 527 C CA . ILE A 1 69 ? -7.251 27.745 5.894 1.00 65.12 69 ILE A CA 1
ATOM 528 C C . ILE A 1 69 ? -7.333 28.996 5.010 1.00 65.12 69 ILE A C 1
ATOM 530 O O . ILE A 1 69 ? -7.048 28.923 3.809 1.00 65.12 69 ILE A O 1
ATOM 534 N N . ARG A 1 70 ? -7.800 30.135 5.541 1.00 72.75 70 ARG A N 1
ATOM 535 C CA . ARG A 1 70 ? -7.755 31.382 4.767 1.00 72.75 70 ARG A CA 1
ATOM 536 C C . ARG A 1 70 ? -6.292 31.794 4.684 1.00 72.75 70 ARG A C 1
ATOM 538 O O . ARG A 1 70 ? -5.548 31.610 5.638 1.00 72.75 70 ARG A O 1
ATOM 545 N N . ARG A 1 71 ? -5.867 32.380 3.558 1.00 70.56 71 ARG A N 1
ATOM 546 C CA . ARG A 1 71 ? -4.472 32.841 3.380 1.00 70.56 71 ARG A CA 1
ATOM 547 C C . ARG A 1 71 ? -3.974 33.706 4.550 1.00 70.56 71 ARG A C 1
ATOM 549 O O . ARG A 1 71 ? -2.793 33.656 4.856 1.00 70.56 71 ARG A O 1
ATOM 556 N N . ASN A 1 72 ? -4.876 34.439 5.207 1.00 73.31 72 ASN A N 1
ATOM 557 C CA . ASN A 1 72 ? -4.566 35.310 6.342 1.00 73.31 72 ASN A CA 1
ATOM 558 C C . ASN A 1 72 ? -4.380 34.575 7.688 1.00 73.31 72 ASN A C 1
ATOM 560 O O . ASN A 1 72 ? -3.885 35.192 8.622 1.00 73.31 72 ASN A O 1
ATOM 564 N N . ASP A 1 73 ? -4.759 33.296 7.799 1.00 73.06 73 ASP A N 1
ATOM 565 C CA . ASP A 1 73 ? -4.600 32.480 9.019 1.00 73.06 73 ASP A CA 1
ATOM 566 C C . ASP A 1 73 ? -3.265 31.718 9.053 1.00 73.06 73 ASP A C 1
ATOM 568 O O . ASP A 1 73 ? -2.935 31.076 10.050 1.00 73.06 73 ASP A O 1
ATOM 572 N N . ILE A 1 74 ? -2.498 31.748 7.958 1.00 70.62 74 ILE A N 1
ATOM 573 C CA . ILE A 1 74 ? -1.152 31.180 7.922 1.00 70.62 74 ILE A CA 1
ATOM 574 C C . ILE A 1 74 ? -0.250 32.167 8.669 1.00 70.62 74 ILE A C 1
ATOM 576 O O . ILE A 1 74 ? -0.107 33.299 8.197 1.00 70.62 74 ILE A O 1
ATOM 580 N N . PRO A 1 75 ? 0.372 31.790 9.801 1.00 63.53 75 PRO A N 1
ATOM 581 C CA . PRO A 1 75 ? 1.374 32.638 10.419 1.00 63.53 75 PRO A CA 1
ATOM 582 C C . PRO A 1 75 ? 2.522 32.779 9.422 1.00 63.53 75 PRO A C 1
ATOM 584 O O . PRO A 1 75 ? 3.297 31.846 9.208 1.00 63.53 75 PRO A O 1
ATOM 587 N N . VAL A 1 76 ? 2.601 33.936 8.763 1.00 65.88 76 VAL A N 1
ATOM 588 C CA . VAL A 1 76 ? 3.814 34.318 8.051 1.00 65.88 76 VAL A CA 1
ATOM 589 C C . VAL A 1 76 ? 4.911 34.352 9.110 1.00 65.88 76 VAL A C 1
ATOM 591 O O . VAL A 1 76 ? 4.744 35.044 10.120 1.00 65.88 76 VAL A O 1
ATOM 594 N N . PRO A 1 77 ? 6.005 33.586 8.967 1.00 59.44 77 PRO A N 1
ATOM 595 C CA . PRO A 1 77 ? 7.159 33.848 9.801 1.00 59.44 77 PRO A CA 1
ATOM 596 C C . PRO A 1 77 ? 7.520 35.309 9.542 1.00 59.44 77 PRO A C 1
ATOM 598 O O . PRO A 1 77 ? 7.768 35.684 8.394 1.00 59.44 77 PRO A O 1
ATOM 601 N N . SER A 1 78 ? 7.464 36.148 10.585 1.00 58.28 78 SER A N 1
ATOM 602 C CA . SER A 1 78 ? 8.110 37.456 10.546 1.00 58.28 78 SER A CA 1
ATOM 603 C C . SER A 1 78 ? 9.541 37.160 10.165 1.00 58.28 78 SER A C 1
ATOM 605 O O . SER A 1 78 ? 10.288 36.596 10.963 1.00 58.28 78 SER A O 1
ATOM 607 N N . VAL A 1 79 ? 9.866 37.426 8.906 1.00 58.75 79 VAL A N 1
ATOM 608 C CA . VAL A 1 79 ? 11.202 37.256 8.372 1.00 58.75 79 VAL A CA 1
ATOM 609 C C . VAL A 1 79 ? 12.061 38.137 9.263 1.00 58.75 79 VAL A C 1
ATOM 611 O O . VAL A 1 79 ? 11.961 39.363 9.215 1.00 58.75 79 VAL A O 1
ATOM 614 N N . LEU A 1 80 ? 12.818 37.515 10.165 1.00 54.72 80 LEU A N 1
ATOM 615 C CA . LEU A 1 80 ? 13.942 38.177 10.787 1.00 54.72 80 LEU A CA 1
ATOM 616 C C . LEU A 1 80 ? 14.804 38.564 9.589 1.00 54.72 80 LEU A C 1
ATOM 618 O O . LEU A 1 80 ? 15.257 37.690 8.854 1.00 54.72 80 LEU A O 1
ATOM 622 N N . MET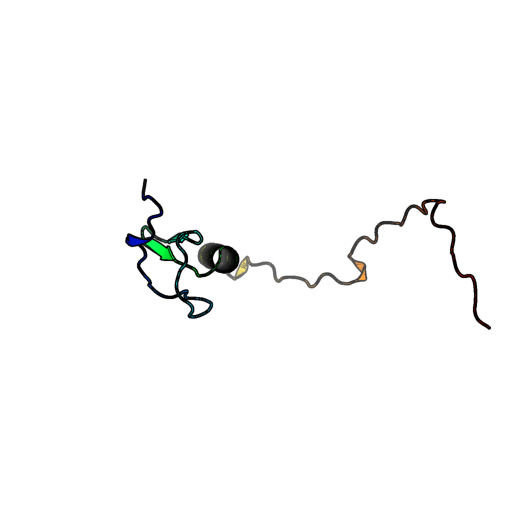 A 1 81 ? 14.887 39.860 9.295 1.00 48.03 81 MET A N 1
ATOM 623 C CA . MET A 1 81 ? 15.808 40.358 8.288 1.00 48.03 81 MET A CA 1
ATOM 624 C C . MET A 1 81 ? 17.205 39.916 8.720 1.00 48.03 81 MET A C 1
ATOM 626 O O . MET A 1 81 ? 17.791 40.528 9.608 1.00 48.03 81 MET A O 1
ATOM 630 N N . ASP A 1 82 ? 17.716 38.841 8.127 1.00 51.34 82 ASP A N 1
ATOM 631 C CA . ASP A 1 82 ? 19.132 38.520 8.182 1.00 51.34 82 ASP A CA 1
ATOM 632 C C . ASP A 1 82 ? 19.870 39.642 7.431 1.00 51.34 82 ASP A C 1
ATOM 634 O O . ASP A 1 82 ? 19.641 39.819 6.227 1.00 51.34 82 ASP A O 1
ATOM 638 N N . PRO A 1 83 ? 20.745 40.431 8.083 1.00 51.94 83 PRO A N 1
ATOM 639 C CA . PRO A 1 83 ? 21.490 41.510 7.437 1.00 51.94 83 PRO A CA 1
ATOM 640 C C . PRO A 1 83 ? 22.669 40.943 6.626 1.00 51.94 83 PRO A C 1
ATOM 642 O O . PRO A 1 83 ? 23.823 41.293 6.861 1.00 51.94 83 PRO A O 1
ATOM 645 N N . GLY A 1 84 ? 22.392 40.016 5.705 1.00 55.44 84 GLY A N 1
ATOM 646 C CA . GLY A 1 84 ? 23.424 39.233 5.019 1.00 55.44 84 GLY A CA 1
ATOM 647 C C . GLY A 1 84 ? 23.194 38.937 3.538 1.00 55.44 84 GLY A C 1
ATOM 648 O O . GLY A 1 84 ? 24.120 38.458 2.891 1.00 55.44 84 GLY A O 1
ATOM 649 N N . PHE A 1 85 ? 22.023 39.233 2.962 1.00 49.03 85 PHE A N 1
ATOM 650 C CA . PHE A 1 85 ? 21.796 39.029 1.526 1.00 49.03 85 PHE A CA 1
ATOM 651 C C . PHE A 1 85 ? 21.771 40.367 0.789 1.00 49.03 85 PHE A C 1
ATOM 653 O O . PHE A 1 85 ? 20.725 40.954 0.524 1.00 49.03 85 PHE A O 1
ATOM 660 N N . GLN A 1 86 ? 22.973 40.861 0.506 1.00 52.44 86 GLN A N 1
ATOM 661 C CA . GLN A 1 86 ? 23.221 42.004 -0.361 1.00 52.44 86 GLN A CA 1
ATOM 662 C C . GLN A 1 86 ? 22.506 41.792 -1.706 1.00 52.44 86 GLN A C 1
ATOM 664 O O . GLN A 1 86 ? 22.783 40.817 -2.408 1.00 52.44 86 GLN A O 1
ATOM 669 N N . GLU A 1 87 ? 21.606 42.706 -2.078 1.00 48.88 87 GLU A N 1
ATOM 670 C CA . GLU A 1 87 ? 21.063 42.804 -3.434 1.00 48.88 87 GLU A CA 1
ATOM 671 C C . GLU A 1 87 ? 22.218 42.961 -4.434 1.00 48.88 87 GLU A C 1
ATOM 673 O O . GLU A 1 87 ? 22.689 44.060 -4.719 1.00 48.88 87 GLU A O 1
ATOM 678 N N . CYS A 1 88 ? 22.677 41.856 -5.017 1.00 50.09 88 CYS A N 1
ATOM 679 C CA . CYS A 1 88 ? 23.413 41.889 -6.273 1.00 50.09 88 CYS A CA 1
ATOM 680 C C . CYS A 1 88 ? 22.416 42.129 -7.415 1.00 50.09 88 CYS A C 1
ATOM 682 O O . CYS A 1 88 ? 22.102 41.224 -8.183 1.00 50.09 88 CYS A O 1
ATOM 684 N N . ARG A 1 89 ? 21.905 43.360 -7.534 1.00 54.38 89 ARG A N 1
ATOM 685 C CA . ARG A 1 89 ? 21.409 43.889 -8.811 1.00 54.38 89 ARG A CA 1
ATOM 686 C C . ARG A 1 89 ? 22.428 44.881 -9.347 1.00 54.38 89 ARG A C 1
ATOM 688 O O . ARG A 1 89 ? 22.329 46.083 -9.136 1.00 54.38 89 ARG A O 1
ATOM 695 N N . LEU A 1 90 ? 23.417 44.344 -10.051 1.00 54.06 90 LEU A N 1
ATOM 696 C CA . LEU A 1 90 ? 24.202 45.0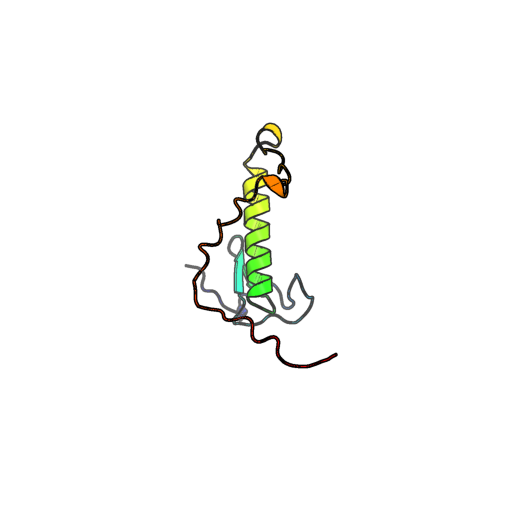98 -11.017 1.00 54.06 90 LEU A CA 1
ATOM 697 C C . LEU A 1 90 ? 23.759 44.700 -12.429 1.00 54.06 90 LEU A C 1
ATOM 699 O O . LEU A 1 90 ? 23.577 43.519 -12.710 1.00 54.06 90 LEU A O 1
ATOM 703 N N . ALA A 1 91 ? 23.703 45.726 -13.281 1.00 46.22 91 ALA A N 1
ATOM 704 C CA . ALA A 1 91 ? 23.677 45.726 -14.745 1.00 46.22 91 ALA A CA 1
ATOM 705 C C . ALA A 1 91 ? 22.317 45.598 -15.463 1.00 46.22 91 ALA A C 1
ATOM 707 O O . ALA A 1 91 ? 21.795 44.504 -15.659 1.00 46.22 91 ALA A O 1
ATOM 708 N N . GLY A 1 92 ? 21.847 46.733 -16.003 1.00 53.00 92 GLY A N 1
ATOM 709 C CA . GLY A 1 92 ? 21.094 46.755 -17.262 1.00 53.00 92 GLY A CA 1
ATOM 710 C C . GLY A 1 92 ? 20.003 47.822 -17.376 1.00 53.00 92 GLY A C 1
ATOM 711 O O . GLY A 1 92 ? 18.847 47.490 -17.142 1.00 53.00 92 GLY A O 1
ATOM 712 N N . CYS A 1 93 ? 20.397 49.014 -17.852 1.00 37.81 93 CYS A N 1
ATOM 713 C CA . CYS A 1 93 ? 19.576 50.143 -18.340 1.00 37.81 93 CYS A CA 1
ATOM 714 C C . CYS A 1 93 ? 18.979 51.106 -17.303 1.00 37.81 93 CYS A C 1
ATOM 716 O O . CYS A 1 93 ? 18.099 50.705 -16.515 1.00 37.81 93 CYS A O 1
#

Foldseek 3Di:
DDDQDPVQAPDQAAPPPRHGFDSVQWDQDPNGIHTHNDVVSSVVVVVVVVVVVVPVVDDPVPPDPPDPCDPVNPPDPPPPPPVPDPPPPDDDD

Sequence (93 aa):
MPRLDFAACINDVCPISGRPVSPDALALYRGEVVGFETTGHRDQFLAAILMFESARITPRSQVRPHVPIRRNDIPVPSVLMDPGFQECRLAGC

Radius of gyration: 23.73 Å; Cα contacts (8 Å, |Δi|>4): 87; chains: 1; bounding box: 46×66×33 Å

Solvent-accessible surface area (backbone atoms only — not comparable to full-atom values): 6115 Å² total; per-residue (Å²): 131,91,74,95,44,66,91,56,32,82,44,71,47,8,89,85,80,71,40,61,42,31,80,88,11,64,46,81,54,98,89,41,35,43,32,11,56,37,57,68,58,40,50,52,49,52,52,50,50,53,52,51,57,52,54,71,74,44,57,78,91,70,59,74,76,86,72,79,80,51,84,86,73,54,82,70,76,79,74,74,80,69,96,74,77,76,82,85,80,78,89,84,137